Protein AF-A0A2P6SC09-F1 (afdb_monomer_lite)

InterPro domains:
  IPR001977 Dephospho-CoA kinase [PF01121] (1-39)
  IPR001977 Dephospho-CoA kinase [PS51219] (1-61)
  IPR027417 P-loop containing nucleoside triphosphate hydrolase [G3DSA:3.40.50.300] (1-56)
  IPR027417 P-loop containing nucleoside triphosphate hydrolase [SSF52540] (2-43)

Structure (mmCIF, N/CA/C/O backbone):
data_AF-A0A2P6SC09-F1
#
_entry.id   AF-A0A2P6SC09-F1
#
loop_
_atom_site.group_PDB
_atom_site.id
_atom_site.type_symbol
_atom_site.label_atom_id
_atom_site.label_alt_id
_atom_site.label_comp_id
_a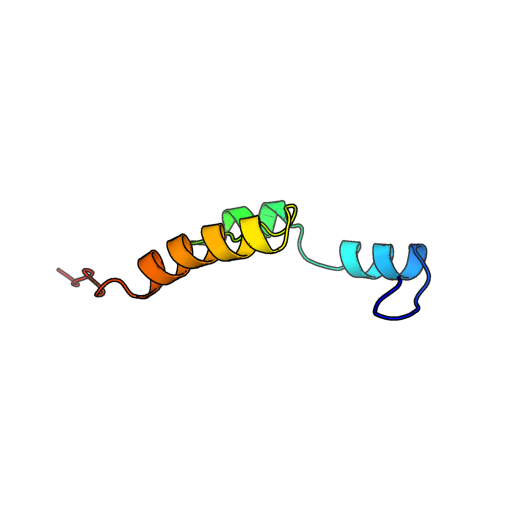tom_site.label_asym_id
_atom_site.label_entity_id
_atom_site.label_seq_id
_atom_site.pdbx_PDB_ins_code
_atom_site.Cartn_x
_atom_site.Cartn_y
_atom_site.Cartn_z
_atom_site.occupancy
_atom_site.B_iso_or_equiv
_atom_site.auth_seq_id
_atom_site.auth_comp_id
_atom_site.auth_asym_id
_atom_site.auth_atom_id
_atom_site.pdbx_PDB_model_num
ATOM 1 N N . MET A 1 1 ? 15.601 -1.916 -7.827 1.00 74.00 1 MET A N 1
ATOM 2 C CA . MET A 1 1 ? 16.962 -1.633 -8.332 1.00 74.00 1 MET A CA 1
ATOM 3 C C . MET A 1 1 ? 17.907 -1.176 -7.231 1.00 74.00 1 MET A C 1
ATOM 5 O O . MET A 1 1 ? 18.777 -1.948 -6.884 1.00 74.00 1 MET A O 1
ATOM 9 N N . LEU A 1 2 ? 17.724 0.008 -6.630 1.00 90.50 2 LEU A N 1
ATOM 10 C CA . LEU A 1 2 ? 18.666 0.587 -5.651 1.00 90.50 2 LEU A CA 1
ATOM 11 C C . LEU A 1 2 ? 18.848 -0.238 -4.364 1.00 90.50 2 LEU A C 1
ATOM 13 O O . LEU A 1 2 ? 19.978 -0.463 -3.944 1.00 90.50 2 LEU A O 1
ATOM 17 N N . ARG A 1 3 ? 17.747 -0.727 -3.770 1.00 92.44 3 ARG A N 1
ATOM 18 C CA . ARG A 1 3 ? 17.775 -1.532 -2.534 1.00 92.44 3 ARG A CA 1
ATOM 19 C C . ARG A 1 3 ? 18.553 -2.839 -2.710 1.00 92.44 3 ARG A C 1
ATOM 21 O O . ARG A 1 3 ? 19.475 -3.115 -1.957 1.00 92.44 3 ARG A O 1
ATOM 28 N N . ASP A 1 4 ? 18.187 -3.606 -3.738 1.00 92.50 4 ASP A N 1
ATOM 29 C CA . ASP A 1 4 ? 18.713 -4.961 -3.969 1.00 92.50 4 ASP A CA 1
ATOM 30 C C . ASP A 1 4 ? 19.883 -4.995 -4.966 1.00 92.50 4 ASP A C 1
ATOM 32 O O . ASP A 1 4 ? 20.389 -6.065 -5.285 1.00 92.50 4 ASP A O 1
ATOM 36 N N . ARG A 1 5 ? 20.290 -3.835 -5.498 1.00 93.94 5 ARG A N 1
ATOM 37 C CA . ARG A 1 5 ? 21.325 -3.661 -6.538 1.00 93.94 5 ARG A CA 1
ATOM 38 C C . ARG A 1 5 ? 21.126 -4.534 -7.788 1.00 93.94 5 ARG A C 1
ATOM 40 O O . ARG A 1 5 ? 22.089 -4.985 -8.396 1.00 93.94 5 ARG A O 1
ATOM 47 N N . ILE A 1 6 ? 19.870 -4.754 -8.179 1.00 96.06 6 ILE A N 1
ATOM 48 C CA . ILE A 1 6 ? 19.492 -5.506 -9.389 1.00 96.06 6 ILE A CA 1
ATOM 49 C C . ILE A 1 6 ? 19.124 -4.580 -10.549 1.00 96.06 6 ILE A C 1
ATOM 51 O O . ILE A 1 6 ? 18.759 -3.419 -10.328 1.00 96.06 6 ILE A O 1
ATOM 55 N N . SER A 1 7 ? 19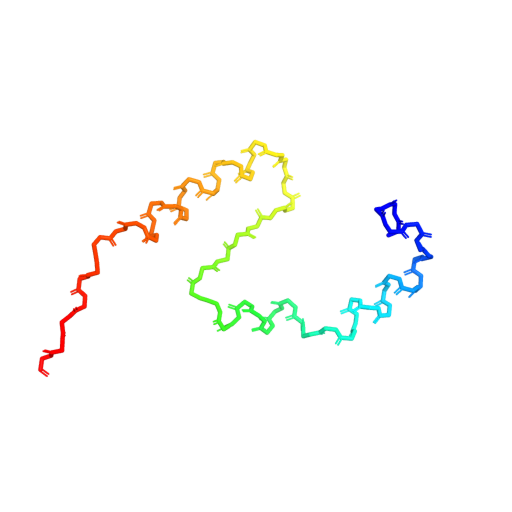.160 -5.123 -11.770 1.00 97.06 7 SER A N 1
ATOM 56 C CA . SER A 1 7 ? 18.707 -4.425 -12.974 1.00 97.06 7 SER A CA 1
ATOM 57 C C . SER A 1 7 ? 17.211 -4.092 -12.915 1.00 97.06 7 SER A C 1
ATOM 59 O O . SER A 1 7 ? 16.442 -4.700 -12.163 1.00 97.06 7 SER A O 1
ATOM 61 N N . GLU A 1 8 ? 16.789 -3.118 -13.717 1.00 96.44 8 GLU A N 1
ATOM 62 C CA . GLU A 1 8 ? 15.373 -2.765 -13.859 1.00 96.44 8 GLU A CA 1
ATOM 63 C C . GLU A 1 8 ? 14.555 -3.943 -14.379 1.00 96.44 8 GLU A C 1
ATOM 65 O O . GLU A 1 8 ? 13.525 -4.287 -13.809 1.00 96.44 8 GLU A O 1
ATOM 70 N N . ASN A 1 9 ? 15.072 -4.621 -15.405 1.00 96.75 9 ASN A N 1
ATOM 71 C CA . ASN A 1 9 ? 14.425 -5.775 -16.012 1.00 96.75 9 ASN A CA 1
ATOM 72 C C . ASN A 1 9 ? 14.210 -6.906 -14.995 1.00 96.75 9 ASN A C 1
ATOM 74 O O . ASN A 1 9 ? 13.130 -7.491 -14.930 1.00 96.75 9 ASN A O 1
ATOM 78 N N . ASP A 1 10 ? 15.206 -7.196 -14.154 1.00 96.75 10 ASP A N 1
ATOM 79 C CA . ASP A 1 10 ? 15.063 -8.225 -13.120 1.00 96.75 10 ASP A CA 1
ATOM 80 C C . ASP A 1 10 ? 14.075 -7.804 -12.029 1.00 96.75 10 ASP A C 1
ATOM 82 O O . ASP A 1 10 ? 13.315 -8.637 -11.532 1.00 96.75 10 ASP A O 1
ATOM 86 N N . ALA A 1 11 ? 14.040 -6.516 -11.673 1.00 96.75 11 ALA A N 1
ATOM 87 C CA . ALA A 1 11 ? 13.032 -5.988 -10.760 1.00 96.75 11 ALA A CA 1
ATOM 88 C C . ALA A 1 11 ? 11.621 -6.123 -11.355 1.00 96.75 11 ALA A C 1
ATOM 90 O O . ALA A 1 11 ? 10.725 -6.628 -10.680 1.00 96.75 11 ALA A O 1
ATOM 91 N N . GLN A 1 12 ? 11.440 -5.7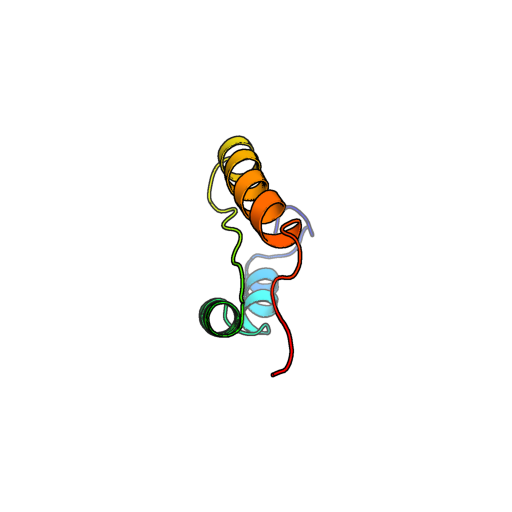59 -12.625 1.00 96.06 12 GLN A N 1
ATOM 92 C CA . GLN A 1 12 ? 10.156 -5.840 -13.313 1.00 96.06 12 GLN A CA 1
ATOM 93 C C . GLN A 1 12 ? 9.667 -7.284 -13.436 1.00 96.06 12 GLN A C 1
ATOM 95 O O . GLN A 1 12 ? 8.505 -7.562 -13.150 1.00 96.06 12 GLN A O 1
ATOM 100 N N . LYS A 1 13 ? 10.549 -8.230 -13.781 1.00 97.06 13 LYS A N 1
ATOM 101 C CA . LYS A 1 13 ? 10.214 -9.664 -13.812 1.00 97.06 13 LYS A CA 1
ATOM 102 C C . LYS A 1 13 ? 9.701 -10.156 -12.462 1.00 97.06 13 LYS A C 1
ATOM 104 O O . LYS A 1 13 ? 8.709 -10.876 -12.413 1.00 97.06 13 LYS A O 1
ATOM 109 N N . ARG A 1 14 ? 10.349 -9.751 -11.367 1.00 95.88 14 ARG A N 1
ATOM 110 C CA . ARG A 1 14 ? 9.920 -10.116 -10.008 1.00 95.88 14 ARG A CA 1
ATOM 111 C C . ARG A 1 14 ? 8.578 -9.492 -9.642 1.00 95.88 14 ARG A C 1
ATOM 113 O O . ARG A 1 14 ? 7.769 -10.176 -9.030 1.00 95.88 14 ARG A O 1
ATOM 120 N N . ILE A 1 15 ? 8.339 -8.234 -10.014 1.00 94.94 15 ILE A N 1
ATOM 121 C CA . ILE A 1 15 ? 7.052 -7.555 -9.800 1.00 94.94 15 ILE A CA 1
ATOM 122 C C . ILE A 1 15 ? 5.942 -8.277 -10.573 1.00 94.94 15 ILE A C 1
ATOM 124 O O . ILE A 1 15 ? 4.914 -8.610 -9.993 1.00 94.94 15 ILE A O 1
ATOM 128 N N . ASN A 1 16 ? 6.181 -8.595 -11.846 1.00 95.69 16 ASN A N 1
ATOM 129 C CA . ASN A 1 16 ? 5.211 -9.259 -12.720 1.00 95.69 16 ASN A CA 1
ATOM 130 C C . ASN A 1 16 ? 4.910 -10.707 -12.307 1.00 95.69 16 ASN A C 1
ATOM 132 O O . ASN A 1 16 ? 3.849 -11.224 -12.637 1.00 95.69 16 ASN A O 1
ATOM 136 N N . ALA A 1 17 ? 5.835 -11.368 -11.608 1.00 96.88 17 ALA A N 1
ATOM 137 C CA . ALA A 1 17 ? 5.628 -12.715 -11.082 1.00 96.88 17 ALA A CA 1
ATOM 138 C C . ALA A 1 17 ? 4.742 -12.746 -9.822 1.00 96.88 17 ALA A C 1
ATOM 140 O O . ALA A 1 17 ? 4.359 -13.823 -9.370 1.00 96.88 17 ALA A O 1
ATOM 141 N N . GLN A 1 18 ? 4.437 -11.590 -9.225 1.00 96.00 18 GLN A N 1
ATOM 142 C CA . GLN A 1 18 ? 3.524 -11.499 -8.089 1.00 96.00 18 GLN A CA 1
ATOM 143 C C . GLN A 1 18 ? 2.075 -11.320 -8.547 1.00 96.00 18 GLN A C 1
ATOM 145 O O . GLN A 1 18 ? 1.795 -10.860 -9.651 1.00 96.00 18 GLN A O 1
ATOM 150 N N . VAL A 1 19 ? 1.138 -11.615 -7.643 1.00 94.94 19 VAL A N 1
ATOM 151 C CA . VAL A 1 19 ? -0.268 -11.231 -7.812 1.00 94.94 19 VAL A CA 1
ATOM 152 C C . VAL A 1 19 ? -0.380 -9.712 -7.975 1.00 94.94 19 VAL A C 1
ATOM 154 O O . VAL A 1 19 ? 0.276 -8.961 -7.241 1.00 94.94 19 VAL A O 1
ATOM 157 N N . SER A 1 20 ? -1.229 -9.274 -8.912 1.00 95.31 20 SER A N 1
ATOM 158 C CA . SER A 1 20 ? -1.448 -7.856 -9.201 1.00 95.31 20 SER A CA 1
ATOM 159 C C . SER A 1 20 ? -1.928 -7.096 -7.965 1.00 95.31 20 SER A C 1
ATOM 161 O O . SER A 1 20 ? -2.633 -7.628 -7.104 1.00 95.31 20 SER A O 1
ATOM 163 N N . LEU A 1 21 ? -1.546 -5.822 -7.875 1.00 93.69 21 LEU A N 1
ATOM 164 C CA . LEU A 1 21 ? -1.994 -4.960 -6.783 1.00 93.69 21 LEU A CA 1
ATOM 165 C C . LEU A 1 21 ? -3.515 -4.805 -6.782 1.00 93.69 21 LEU A C 1
ATOM 167 O O . LEU A 1 21 ? -4.109 -4.819 -5.711 1.00 93.69 21 LEU A O 1
ATOM 171 N N . ASP A 1 22 ? -4.145 -4.730 -7.954 1.00 95.12 22 ASP A N 1
ATOM 172 C CA . ASP A 1 22 ? -5.601 -4.614 -8.051 1.00 95.12 22 ASP A CA 1
ATOM 173 C C . ASP A 1 22 ? -6.307 -5.837 -7.471 1.00 95.12 22 ASP A C 1
ATOM 175 O O . ASP A 1 22 ? -7.228 -5.677 -6.675 1.00 95.12 22 ASP A O 1
ATOM 179 N N . LEU A 1 23 ? -5.823 -7.052 -7.756 1.00 95.62 23 LEU A N 1
ATOM 180 C CA . LEU A 1 23 ? -6.404 -8.250 -7.153 1.00 95.62 23 LEU A CA 1
ATOM 181 C C . LEU A 1 23 ? -6.199 -8.258 -5.633 1.00 95.62 23 LEU A C 1
ATOM 183 O O . LEU A 1 23 ? -7.146 -8.513 -4.893 1.00 95.62 23 LEU A O 1
ATOM 187 N N . LYS A 1 24 ? -5.005 -7.888 -5.147 1.00 95.44 24 LYS A N 1
ATOM 188 C CA . LYS A 1 24 ? -4.747 -7.757 -3.701 1.00 95.44 24 LYS A CA 1
ATOM 189 C C . LYS A 1 24 ? -5.703 -6.765 -3.032 1.00 95.44 24 LYS A C 1
ATOM 191 O O . LYS A 1 24 ? -6.187 -7.054 -1.946 1.00 95.44 24 LYS A O 1
ATOM 196 N N . ARG A 1 25 ? -6.009 -5.634 -3.682 1.00 95.06 25 ARG A N 1
ATOM 197 C CA . ARG A 1 25 ? -6.958 -4.631 -3.164 1.00 95.06 25 ARG A CA 1
ATOM 198 C C . ARG A 1 25 ? -8.372 -5.187 -3.032 1.00 95.06 25 ARG A C 1
ATOM 200 O O . ARG A 1 25 ? -9.032 -4.868 -2.057 1.00 95.06 25 ARG A O 1
ATOM 207 N N . THR A 1 26 ? -8.823 -6.033 -3.961 1.00 96.56 26 THR A N 1
ATOM 208 C CA . THR A 1 26 ? -10.165 -6.646 -3.861 1.00 96.56 26 THR A CA 1
ATOM 209 C C . THR A 1 26 ? -10.307 -7.634 -2.703 1.00 96.56 26 THR A C 1
ATOM 211 O O . THR A 1 26 ? -11.423 -7.916 -2.284 1.00 96.56 26 THR A O 1
ATOM 214 N N . MET A 1 27 ? -9.192 -8.168 -2.199 1.00 95.38 27 MET A N 1
ATOM 215 C CA . MET A 1 27 ? -9.167 -9.185 -1.145 1.00 95.38 27 MET A CA 1
ATOM 216 C C . MET A 1 27 ? -8.817 -8.620 0.236 1.00 95.38 27 MET A C 1
ATOM 218 O O . MET A 1 27 ? -8.813 -9.371 1.206 1.00 95.38 27 MET A O 1
ATOM 222 N N . ALA A 1 28 ? -8.442 -7.344 0.324 1.00 94.94 28 ALA A N 1
ATOM 223 C CA . ALA A 1 28 ? -7.942 -6.744 1.551 1.00 94.94 28 ALA A CA 1
ATOM 224 C C . ALA A 1 28 ? -9.055 -5.999 2.293 1.00 94.94 28 ALA A C 1
ATOM 226 O O . ALA A 1 28 ? -9.742 -5.169 1.703 1.00 94.94 28 ALA A O 1
ATOM 227 N N . ASP A 1 29 ? -9.157 -6.221 3.602 1.00 93.62 29 ASP A N 1
ATOM 228 C CA . ASP A 1 29 ? -10.042 -5.439 4.472 1.00 93.62 29 ASP A CA 1
ATOM 229 C C . ASP A 1 29 ? -9.524 -4.006 4.676 1.00 93.62 29 ASP A C 1
ATOM 231 O O . ASP A 1 29 ? -10.298 -3.065 4.839 1.00 93.62 29 ASP A O 1
ATOM 235 N N . ILE A 1 30 ? -8.197 -3.828 4.660 1.00 93.12 30 ILE A N 1
ATOM 236 C CA . ILE A 1 30 ? -7.525 -2.538 4.840 1.00 93.12 30 ILE A CA 1
ATOM 237 C C . ILE A 1 30 ? -6.347 -2.429 3.865 1.00 93.12 30 ILE A C 1
ATOM 239 O O . ILE A 1 30 ? -5.556 -3.362 3.715 1.00 93.12 30 ILE A O 1
ATOM 243 N N . VAL A 1 31 ? -6.190 -1.261 3.235 1.00 93.44 31 VAL A N 1
ATOM 244 C CA . VAL A 1 31 ? -5.071 -0.935 2.337 1.00 93.44 31 VAL A CA 1
ATOM 245 C C . VAL A 1 31 ? -4.308 0.267 2.890 1.00 93.44 31 VAL A C 1
ATOM 247 O O . VAL A 1 31 ? -4.903 1.302 3.174 1.00 93.44 31 VAL A O 1
ATOM 250 N N . ILE A 1 32 ? -2.983 0.142 3.015 1.00 94.31 32 ILE A N 1
ATOM 251 C CA . ILE A 1 32 ? -2.091 1.255 3.370 1.00 94.31 32 ILE A CA 1
ATOM 252 C C . ILE A 1 32 ? -1.385 1.724 2.101 1.00 94.31 32 ILE A C 1
ATOM 254 O O . ILE A 1 32 ? -0.612 0.967 1.512 1.00 94.31 32 ILE A O 1
ATOM 258 N N . ASP A 1 33 ? -1.634 2.968 1.700 1.00 91.62 33 ASP A N 1
ATOM 259 C CA . ASP A 1 33 ? -0.928 3.599 0.587 1.00 91.62 33 ASP A CA 1
ATOM 260 C C . ASP A 1 33 ? 0.368 4.265 1.070 1.00 91.62 33 ASP A C 1
ATOM 262 O O . ASP A 1 33 ? 0.362 5.088 1.990 1.00 91.62 33 ASP A O 1
ATOM 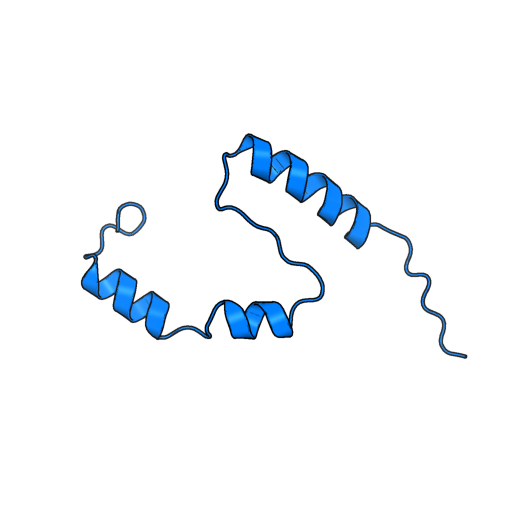266 N N . ASN A 1 34 ? 1.484 3.889 0.448 1.00 94.50 34 ASN A N 1
ATOM 267 C CA . ASN A 1 34 ? 2.821 4.396 0.735 1.00 94.50 34 ASN A CA 1
ATOM 268 C C . ASN A 1 34 ? 3.440 5.166 -0.443 1.00 94.50 34 ASN A C 1
ATOM 270 O O . ASN A 1 34 ? 4.658 5.348 -0.463 1.00 94.50 34 ASN A O 1
ATOM 274 N N . SER A 1 35 ? 2.641 5.609 -1.422 1.00 94.75 35 SER A N 1
ATOM 275 C CA . SER A 1 35 ? 3.137 6.413 -2.547 1.00 94.75 35 SER A CA 1
ATOM 276 C C . SER A 1 35 ? 3.492 7.859 -2.170 1.00 94.75 35 SER A C 1
ATOM 278 O O . SER A 1 35 ? 4.110 8.556 -2.973 1.00 94.75 35 SER A O 1
ATOM 280 N N . GLY A 1 36 ? 3.062 8.323 -0.992 1.00 94.19 36 GLY A N 1
ATOM 281 C CA . GLY A 1 36 ? 3.334 9.661 -0.462 1.00 94.19 36 GLY A CA 1
ATOM 282 C C . GLY A 1 36 ? 4.681 9.789 0.257 1.00 94.19 36 GLY A C 1
ATOM 283 O O . GLY A 1 36 ? 5.567 8.936 0.164 1.00 94.19 36 GLY A O 1
ATOM 284 N N . SER A 1 37 ? 4.839 10.880 1.001 1.00 97.44 37 SER A N 1
ATOM 285 C CA . SER A 1 37 ? 5.986 11.089 1.884 1.00 97.44 37 SER A CA 1
ATOM 286 C C . SER A 1 37 ? 5.939 10.166 3.110 1.00 97.44 37 SER A C 1
ATOM 288 O O . SER A 1 37 ? 4.935 9.516 3.409 1.00 97.44 37 SER A O 1
ATOM 290 N N . GLN A 1 38 ? 7.037 10.120 3.871 1.00 97.00 38 GLN A N 1
ATOM 291 C CA . GLN A 1 38 ? 7.050 9.383 5.139 1.00 97.00 38 GLN A CA 1
ATOM 292 C C . GLN A 1 38 ? 6.054 9.949 6.155 1.00 97.00 38 GLN A C 1
ATOM 294 O O . GLN A 1 38 ? 5.555 9.192 6.983 1.00 97.00 38 GLN A O 1
ATOM 299 N N . ASP A 1 39 ? 5.779 11.252 6.114 1.00 96.75 39 ASP A N 1
ATOM 300 C CA . ASP A 1 39 ? 4.831 11.877 7.034 1.00 96.75 39 ASP A CA 1
ATOM 301 C C . ASP A 1 39 ? 3.386 11.560 6.629 1.00 96.75 39 ASP A C 1
ATOM 303 O O . ASP A 1 39 ? 2.613 11.141 7.491 1.00 96.75 39 ASP A O 1
ATOM 307 N N . ASP A 1 40 ? 3.073 11.571 5.326 1.00 94.81 40 ASP A N 1
ATOM 308 C CA . ASP A 1 40 ? 1.778 11.089 4.814 1.00 94.81 40 ASP A CA 1
ATOM 309 C C . ASP A 1 40 ? 1.524 9.634 5.244 1.00 94.81 40 ASP A C 1
ATOM 311 O O . ASP A 1 40 ? 0.440 9.280 5.711 1.00 94.81 40 ASP A O 1
ATOM 315 N N . LEU A 1 41 ? 2.555 8.784 5.154 1.00 97.00 41 LEU A N 1
ATOM 316 C CA . LEU A 1 41 ? 2.467 7.391 5.585 1.00 97.00 41 LEU A CA 1
ATOM 317 C C . LEU A 1 41 ? 2.229 7.263 7.097 1.00 97.00 41 LEU A C 1
ATOM 319 O O . LEU A 1 41 ? 1.431 6.422 7.512 1.00 97.00 41 LEU A O 1
ATOM 323 N N . LYS A 1 42 ? 2.899 8.070 7.930 1.00 96.44 42 LYS A N 1
ATOM 324 C CA . LYS A 1 42 ? 2.691 8.050 9.390 1.00 96.44 42 LYS A CA 1
ATOM 325 C C . LYS A 1 42 ? 1.258 8.417 9.749 1.00 96.44 42 LYS A C 1
ATOM 327 O O . LYS A 1 42 ? 0.688 7.794 10.644 1.00 96.44 42 LYS A O 1
ATOM 332 N N . ASP A 1 43 ? 0.686 9.411 9.080 1.00 93.56 43 ASP A N 1
ATOM 333 C CA . ASP A 1 43 ? -0.677 9.853 9.358 1.00 93.56 43 ASP A CA 1
ATOM 334 C C . ASP A 1 43 ? -1.713 8.833 8.873 1.00 93.56 43 ASP A C 1
ATOM 336 O O . ASP A 1 43 ? -2.592 8.450 9.651 1.00 93.56 43 ASP A O 1
ATOM 340 N N . ASN A 1 44 ? -1.536 8.266 7.675 1.00 92.38 44 ASN A N 1
ATOM 341 C CA . ASN A 1 44 ? -2.365 7.158 7.185 1.00 92.38 44 ASN A CA 1
ATOM 342 C C . ASN A 1 44 ? -2.290 5.928 8.106 1.00 92.38 44 ASN A C 1
ATOM 344 O O . ASN A 1 44 ? -3.301 5.278 8.382 1.00 92.38 44 ASN A O 1
ATOM 348 N N . PHE A 1 45 ? -1.103 5.619 8.632 1.00 95.44 45 PHE A N 1
ATOM 349 C CA . PHE 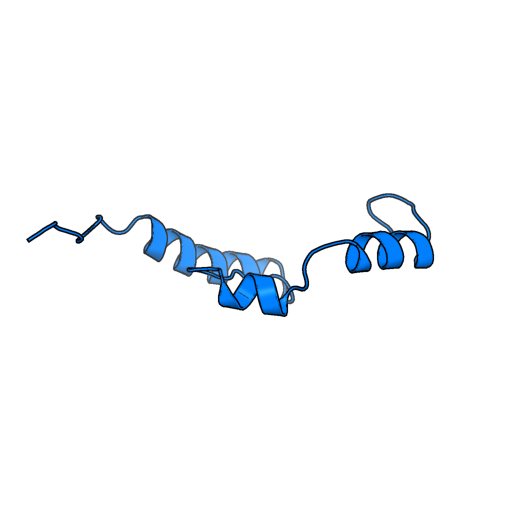A 1 45 ? -0.910 4.483 9.528 1.00 95.44 45 PHE A CA 1
ATOM 350 C C . PHE A 1 45 ? -1.672 4.634 10.851 1.00 95.44 45 PHE A C 1
ATOM 352 O O . PHE A 1 45 ? -2.194 3.645 11.361 1.00 95.44 45 PHE A O 1
ATOM 359 N N . LYS A 1 46 ? -1.792 5.851 11.402 1.00 94.69 46 LYS A N 1
ATOM 360 C CA . LYS A 1 46 ? -2.562 6.092 12.639 1.00 94.69 46 LYS A CA 1
ATOM 361 C C . LYS A 1 46 ? -4.039 5.724 12.477 1.00 94.69 46 LYS A C 1
ATOM 363 O O . LYS A 1 46 ? -4.622 5.176 13.409 1.00 94.69 46 LYS A O 1
ATOM 368 N N . ILE A 1 47 ? -4.624 5.992 11.307 1.00 91.50 47 ILE A N 1
ATOM 369 C CA . ILE A 1 47 ? -6.017 5.634 10.996 1.00 91.50 47 ILE A CA 1
ATOM 370 C C . ILE A 1 47 ? -6.172 4.113 11.011 1.00 91.50 47 ILE A C 1
ATOM 372 O O . ILE A 1 47 ? -7.051 3.585 11.685 1.00 91.50 47 ILE A O 1
ATOM 376 N N . VAL A 1 48 ? -5.271 3.397 10.337 1.00 94.12 48 VAL A N 1
ATOM 377 C CA . VAL A 1 48 ? -5.296 1.929 10.313 1.00 94.12 48 VAL A CA 1
ATOM 378 C C . VAL A 1 48 ? -5.072 1.336 11.699 1.00 94.12 48 VAL A C 1
ATOM 380 O O . VAL A 1 48 ? -5.783 0.411 12.082 1.00 94.12 48 VAL A O 1
ATOM 383 N N . LEU A 1 49 ? -4.134 1.885 12.475 1.00 95.00 49 LEU A N 1
ATOM 384 C CA . LEU A 1 49 ? -3.890 1.458 13.851 1.00 95.00 49 LEU A CA 1
ATOM 385 C C . LEU A 1 49 ? -5.150 1.604 14.709 1.00 95.00 49 LEU A C 1
ATOM 387 O O . LEU A 1 49 ? -5.464 0.708 15.489 1.00 95.00 49 LEU A O 1
ATOM 391 N N . PHE A 1 50 ? -5.883 2.706 14.552 1.00 92.75 50 PHE A N 1
ATOM 392 C CA . PHE A 1 50 ? -7.162 2.887 15.225 1.00 92.75 50 PHE A CA 1
ATOM 393 C C . PHE A 1 50 ? -8.168 1.806 14.812 1.00 92.75 50 PHE A C 1
ATOM 395 O O . PHE A 1 50 ? -8.733 1.164 15.688 1.00 92.75 50 PHE A O 1
ATOM 402 N N . GLU A 1 51 ? -8.344 1.539 13.514 1.00 91.19 51 GLU A N 1
ATOM 403 C CA . GLU A 1 51 ? -9.278 0.509 13.032 1.00 91.19 51 GLU A CA 1
ATOM 404 C C . GLU A 1 51 ? -8.969 -0.891 13.581 1.00 91.19 51 GLU A C 1
ATOM 406 O O . GLU A 1 51 ? -9.872 -1.561 14.079 1.00 91.19 51 GLU A O 1
ATOM 411 N N . VAL A 1 52 ? -7.703 -1.322 13.570 1.00 92.12 52 VAL A N 1
ATOM 412 C CA . VAL A 1 52 ? -7.326 -2.678 14.022 1.00 92.12 52 VAL A CA 1
ATOM 413 C C . VAL A 1 52 ? -7.297 -2.842 15.544 1.00 92.12 52 VAL A C 1
ATOM 415 O O . VAL A 1 52 ? -7.257 -3.968 16.034 1.00 92.12 52 VAL A O 1
ATOM 418 N N . THR A 1 53 ? -7.286 -1.741 16.303 1.00 93.25 53 THR A N 1
ATOM 419 C CA . THR A 1 53 ? -7.298 -1.765 17.779 1.00 93.25 53 THR A CA 1
ATOM 420 C C . THR A 1 53 ? -8.696 -1.607 18.368 1.00 93.25 53 THR A C 1
ATOM 422 O O . THR A 1 53 ? -8.860 -1.747 19.583 1.00 93.25 53 THR A O 1
ATOM 425 N N . LYS A 1 54 ? -9.715 -1.339 17.538 1.00 89.75 54 LYS A N 1
ATOM 426 C CA . LYS A 1 54 ? -11.107 -1.300 17.992 1.00 89.75 54 LYS A CA 1
ATOM 427 C C . LYS A 1 54 ? -11.487 -2.639 18.633 1.00 89.75 54 LYS A C 1
ATOM 429 O O . LYS A 1 54 ? -11.117 -3.694 18.113 1.00 89.75 54 LYS A O 1
ATOM 434 N N . PRO A 1 55 ? -12.256 -2.622 19.736 1.00 87.88 55 PRO A N 1
ATOM 435 C CA . PRO A 1 55 ? -12.826 -3.841 20.287 1.00 87.88 55 PRO A CA 1
ATOM 436 C C . PRO A 1 55 ? -13.613 -4.582 19.206 1.00 87.88 55 PRO A C 1
ATOM 438 O O . PRO A 1 55 ? -14.406 -3.969 18.491 1.00 87.88 55 PRO A O 1
ATOM 441 N N . LEU A 1 56 ? -13.404 -5.894 19.095 1.00 83.81 56 LEU A N 1
ATOM 442 C CA . LEU A 1 56 ? -14.188 -6.727 18.192 1.00 83.81 56 LEU A CA 1
ATOM 443 C C . LEU A 1 56 ? -15.647 -6.686 18.655 1.00 83.81 56 LEU A C 1
ATOM 445 O O . LEU A 1 56 ? -15.979 -7.162 19.737 1.00 83.81 56 LEU A O 1
ATOM 449 N N . THR A 1 57 ? -16.509 -6.072 17.849 1.00 79.56 57 THR A N 1
ATOM 450 C CA . THR A 1 57 ? -17.948 -5.947 18.126 1.00 79.56 57 THR A CA 1
ATOM 451 C C . THR A 1 57 ? -18.760 -7.107 17.556 1.00 79.56 57 THR A C 1
ATOM 453 O O . THR A 1 57 ? -19.974 -7.158 17.748 1.00 79.56 57 THR A O 1
ATOM 456 N N . TRP A 1 58 ? -18.112 -8.041 16.852 1.00 72.69 58 TRP A N 1
ATOM 457 C CA . TRP A 1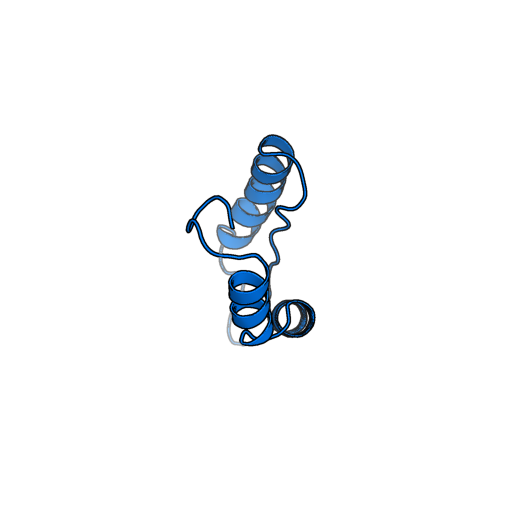 58 ? -18.784 -9.199 16.282 1.00 72.69 58 TRP A CA 1
ATOM 458 C C . TRP A 1 58 ? -19.222 -10.170 17.383 1.00 72.69 58 TRP A C 1
ATOM 460 O O . TRP A 1 58 ? -18.420 -10.591 18.216 1.00 72.69 58 TRP A O 1
ATOM 470 N N . THR A 1 59 ? -20.502 -10.528 17.357 1.00 68.12 59 THR A N 1
ATOM 471 C CA . THR A 1 59 ? -21.091 -11.606 18.153 1.00 68.12 59 THR A CA 1
ATOM 472 C C . THR A 1 59 ? -21.853 -12.518 17.200 1.00 68.12 59 THR A C 1
ATOM 474 O O . THR A 1 59 ? -22.555 -12.035 16.311 1.00 68.12 59 THR A O 1
ATOM 477 N N . GLU A 1 60 ? -21.668 -13.828 17.347 1.00 73.44 60 GLU A N 1
ATOM 478 C CA . GLU A 1 60 ? -22.474 -14.827 16.646 1.00 73.44 60 GLU A CA 1
ATOM 479 C C . GLU A 1 60 ? -23.870 -14.832 17.287 1.00 73.44 60 GLU A C 1
ATOM 481 O O . GLU A 1 60 ? -23.979 -15.032 18.499 1.00 73.44 60 GLU A O 1
ATOM 486 N N . LEU A 1 61 ? -24.911 -14.525 16.504 1.00 58.91 61 LEU A N 1
ATOM 487 C CA . LEU A 1 61 ? -26.317 -14.607 16.922 1.00 58.91 61 LEU A CA 1
ATOM 488 C C . LEU A 1 61 ? -26.904 -15.976 16.581 1.00 58.91 61 LEU A C 1
ATOM 490 O O . LEU A 1 61 ? -26.657 -16.440 15.445 1.00 58.91 61 LEU A O 1
#

Sequence (61 aa):
MLRDRISENDAQKRINAQVSLDLKRTMADIVIDNSGSQDDLKDNFKIVLFEVTKPLTWTEL

pLDDT: mean 92.08, std 7.59, range [58.91, 97.44]

Radius of gyration: 16.91 Å; chains: 1; bounding box: 48×27×36 Å

Foldseek 3Di:
DVVVPDDPVVVVVVQVPDDDPVVVVVVDPDDQDDPDDPVSSVVSVVVVVVVVPDPPPDDDD

Secondary structure (DSSP, 8-state):
-TTTT--HHHHHHHHHTSPPHHHHHHH-S-----SS-HHHHHHHHHHHHHHHHS-------

Organism: Rosa chinensis (NCBI:txid74649)